Protein AF-X1R6H0-F1 (afdb_monomer_lite)

Structure (mmCIF, N/CA/C/O backbone):
data_AF-X1R6H0-F1
#
_entry.id   AF-X1R6H0-F1
#
loop_
_atom_site.group_PDB
_atom_site.id
_atom_site.type_symbol
_atom_site.label_atom_id
_atom_site.label_alt_id
_atom_site.label_comp_id
_atom_site.label_asym_id
_atom_site.label_entity_id
_atom_site.label_seq_id
_atom_site.pdbx_PDB_ins_code
_atom_site.Cartn_x
_atom_site.Cartn_y
_atom_site.Cartn_z
_atom_site.occupancy
_atom_site.B_iso_or_equiv
_atom_site.auth_seq_id
_atom_site.auth_comp_id
_atom_site.auth_asym_id
_atom_site.auth_atom_id
_atom_site.pdbx_PDB_model_num
ATOM 1 N N . MET A 1 1 ? -5.786 -22.644 -9.661 1.00 64.88 1 MET A N 1
ATOM 2 C CA . MET A 1 1 ? -5.046 -21.462 -9.161 1.00 64.88 1 MET A CA 1
ATOM 3 C C . MET A 1 1 ? -3.569 -21.806 -9.070 1.00 64.88 1 MET A C 1
ATOM 5 O O . MET A 1 1 ? -3.246 -22.852 -8.516 1.00 64.88 1 MET A O 1
ATOM 9 N N . LYS A 1 2 ? -2.689 -20.969 -9.632 1.00 74.19 2 LYS A N 1
ATOM 10 C CA . LYS A 1 2 ? -1.230 -21.079 -9.462 1.00 74.19 2 LYS A CA 1
ATOM 11 C C . LYS A 1 2 ? -0.878 -20.614 -8.042 1.00 74.19 2 LYS A C 1
ATOM 13 O O . LYS A 1 2 ? -1.409 -19.601 -7.598 1.00 74.19 2 LYS A O 1
ATOM 18 N N . LYS A 1 3 ? -0.036 -21.358 -7.317 1.00 78.06 3 LYS A N 1
ATOM 19 C CA . LYS A 1 3 ? 0.531 -20.885 -6.044 1.00 78.06 3 LYS A CA 1
ATOM 20 C C . LYS A 1 3 ? 1.737 -20.008 -6.364 1.00 78.06 3 LYS A C 1
ATOM 22 O O . LYS A 1 3 ? 2.662 -20.481 -7.020 1.00 78.06 3 LYS A O 1
ATOM 27 N N . LEU A 1 4 ? 1.704 -18.759 -5.918 1.00 83.62 4 LEU A N 1
ATOM 28 C CA . LEU A 1 4 ? 2.809 -17.811 -6.043 1.00 83.62 4 LEU A CA 1
ATOM 29 C C . LEU A 1 4 ? 3.497 -17.664 -4.691 1.00 83.62 4 LEU A C 1
ATOM 31 O O . LEU A 1 4 ? 2.853 -17.793 -3.648 1.00 83.62 4 LEU A O 1
ATOM 35 N N . LYS A 1 5 ? 4.801 -17.396 -4.712 1.00 87.44 5 LYS A N 1
ATOM 36 C CA . LYS A 1 5 ? 5.576 -17.075 -3.514 1.00 87.44 5 LYS A CA 1
ATOM 37 C C . LYS A 1 5 ? 5.667 -15.552 -3.399 1.00 87.44 5 LYS A C 1
ATOM 39 O O . LYS A 1 5 ? 6.717 -14.986 -3.667 1.00 87.44 5 LYS A O 1
ATOM 44 N N . ALA A 1 6 ? 4.542 -14.919 -3.078 1.00 89.88 6 ALA A N 1
ATOM 45 C CA . ALA A 1 6 ? 4.490 -13.478 -2.863 1.00 89.88 6 ALA A CA 1
ATOM 46 C C . ALA A 1 6 ? 5.001 -13.118 -1.464 1.00 89.88 6 ALA A C 1
ATOM 48 O O . ALA A 1 6 ? 4.733 -13.840 -0.498 1.00 89.88 6 ALA A O 1
ATOM 49 N N . ASP A 1 7 ? 5.721 -12.004 -1.368 1.00 92.62 7 ASP A N 1
ATOM 50 C CA . ASP A 1 7 ? 6.170 -11.449 -0.097 1.00 92.62 7 ASP A CA 1
ATOM 51 C C . ASP A 1 7 ? 5.028 -10.652 0.551 1.00 92.62 7 ASP A C 1
ATOM 53 O O . ASP A 1 7 ? 4.735 -9.514 0.183 1.00 92.62 7 ASP A O 1
ATOM 57 N N . LEU A 1 8 ? 4.338 -11.286 1.502 1.00 92.75 8 LEU A N 1
ATOM 58 C CA . LEU A 1 8 ? 3.203 -10.672 2.192 1.00 92.75 8 LEU A CA 1
ATOM 59 C C . LEU A 1 8 ? 3.620 -9.499 3.082 1.00 92.75 8 LEU A C 1
ATOM 61 O O . LEU A 1 8 ? 2.816 -8.593 3.290 1.00 92.75 8 LEU A O 1
ATOM 65 N N . GLU A 1 9 ? 4.847 -9.507 3.604 1.00 92.75 9 GLU A N 1
ATOM 66 C CA . GLU A 1 9 ? 5.356 -8.412 4.427 1.00 92.75 9 GLU A CA 1
ATOM 67 C C . GLU A 1 9 ? 5.562 -7.175 3.553 1.00 92.75 9 GLU A C 1
ATOM 69 O O . GLU A 1 9 ? 5.069 -6.097 3.876 1.00 92.75 9 GLU A O 1
ATOM 74 N N . MET A 1 10 ? 6.175 -7.353 2.382 1.00 92.81 10 MET A N 1
ATOM 75 C CA . MET A 1 10 ? 6.371 -6.273 1.418 1.00 92.81 10 MET A CA 1
ATOM 76 C C . MET A 1 10 ? 5.046 -5.697 0.900 1.00 92.81 10 MET A C 1
ATOM 78 O O . MET A 1 10 ? 4.902 -4.479 0.819 1.00 92.81 10 MET A O 1
ATOM 82 N N . ILE A 1 11 ? 4.055 -6.550 0.610 1.00 93.19 11 ILE A N 1
ATOM 83 C CA . ILE A 1 11 ? 2.710 -6.098 0.215 1.00 93.19 11 ILE A CA 1
ATOM 84 C C . ILE A 1 11 ? 2.055 -5.297 1.345 1.00 93.19 11 ILE A C 1
ATOM 86 O O . ILE A 1 11 ? 1.479 -4.245 1.089 1.00 93.19 11 ILE A O 1
ATOM 90 N N . THR A 1 12 ? 2.157 -5.770 2.590 1.00 91.00 12 THR A N 1
ATOM 91 C CA . THR A 1 12 ? 1.570 -5.077 3.747 1.00 91.00 12 THR A CA 1
ATOM 92 C C . THR A 1 12 ? 2.202 -3.702 3.936 1.00 91.00 12 THR A C 1
ATOM 94 O O . THR A 1 12 ? 1.484 -2.713 4.044 1.00 91.00 12 THR A O 1
ATOM 97 N N . ASN A 1 13 ? 3.532 -3.622 3.883 1.00 89.69 13 ASN A N 1
ATOM 98 C CA . ASN A 1 13 ? 4.255 -2.357 3.997 1.00 89.69 13 ASN A CA 1
ATOM 99 C C . ASN A 1 13 ? 3.870 -1.377 2.880 1.00 89.69 13 ASN A C 1
ATOM 101 O O . ASN A 1 13 ? 3.662 -0.200 3.152 1.00 89.69 13 ASN A O 1
ATOM 105 N N . ALA A 1 14 ? 3.709 -1.862 1.645 1.00 91.00 14 ALA A N 1
ATOM 106 C CA . ALA A 1 14 ? 3.226 -1.042 0.537 1.00 91.00 14 ALA A CA 1
ATOM 107 C C . ALA A 1 14 ? 1.801 -0.517 0.790 1.00 91.00 14 ALA A C 1
ATOM 109 O O . ALA A 1 14 ? 1.520 0.648 0.519 1.00 91.00 14 ALA A O 1
ATOM 110 N N . MET A 1 15 ? 0.894 -1.339 1.330 1.00 88.88 15 MET A N 1
ATOM 111 C CA . MET A 1 15 ? -0.472 -0.907 1.666 1.00 88.88 15 MET A CA 1
ATOM 112 C C . MET A 1 15 ? -0.511 0.125 2.805 1.00 88.88 15 MET A C 1
ATOM 114 O O . MET A 1 15 ? -1.410 0.964 2.841 1.00 88.88 15 MET A O 1
ATOM 118 N N . GLU A 1 16 ? 0.444 0.074 3.736 1.00 85.12 16 GLU A N 1
ATOM 119 C CA . GLU A 1 16 ? 0.557 1.021 4.854 1.00 85.12 16 GLU A CA 1
ATOM 120 C C . GLU A 1 16 ? 1.217 2.356 4.482 1.00 85.12 16 GLU A C 1
ATOM 122 O O . GLU A 1 16 ? 1.237 3.273 5.306 1.00 85.12 16 GLU A O 1
ATOM 127 N N . ASP A 1 17 ? 1.713 2.511 3.255 1.00 82.56 17 ASP A N 1
ATOM 128 C CA . ASP A 1 17 ? 2.199 3.795 2.761 1.00 82.56 17 ASP A CA 1
ATOM 129 C C . ASP A 1 17 ? 1.016 4.713 2.394 1.00 82.56 17 ASP A C 1
ATOM 131 O O . ASP A 1 17 ? 0.495 4.686 1.282 1.00 82.56 17 ASP A O 1
ATOM 135 N N . VAL A 1 18 ? 0.539 5.486 3.379 1.00 67.19 18 VAL A N 1
ATOM 136 C CA . VAL A 1 18 ? -0.666 6.347 3.308 1.00 67.19 18 VAL A CA 1
ATOM 137 C C . VAL A 1 18 ? -0.404 7.696 2.606 1.00 67.19 18 VAL A C 1
ATOM 139 O O . VAL A 1 18 ? -1.309 8.525 2.494 1.00 67.19 18 VAL A O 1
ATOM 142 N N . ALA A 1 19 ? 0.832 7.974 2.184 1.00 65.94 19 ALA A N 1
ATOM 143 C CA . ALA A 1 19 ? 1.226 9.273 1.636 1.00 65.94 19 ALA A CA 1
ATOM 144 C C . ALA A 1 19 ? 2.168 9.129 0.436 1.00 65.94 19 ALA A C 1
ATOM 146 O O . ALA A 1 19 ? 3.190 9.818 0.366 1.00 65.94 19 ALA A O 1
ATOM 147 N N . ARG A 1 20 ? 1.810 8.248 -0.505 1.00 73.62 20 ARG A N 1
ATOM 148 C CA . ARG A 1 20 ? 2.562 8.058 -1.746 1.00 73.62 20 ARG A CA 1
ATOM 149 C C . ARG A 1 20 ? 2.571 9.358 -2.544 1.00 73.62 20 ARG A C 1
ATOM 151 O O . ARG A 1 20 ? 1.568 9.765 -3.121 1.00 73.62 20 ARG A O 1
ATOM 158 N N . MET A 1 21 ? 3.700 10.057 -2.499 1.00 68.06 21 MET A N 1
ATOM 159 C CA . MET A 1 21 ? 3.954 11.228 -3.342 1.00 68.06 21 MET A CA 1
ATOM 160 C C . MET A 1 21 ? 4.832 10.865 -4.534 1.00 68.06 21 MET A C 1
ATOM 162 O O . MET A 1 21 ? 4.593 11.371 -5.619 1.00 68.06 21 MET A O 1
ATOM 166 N N . ASP A 1 22 ? 5.803 9.967 -4.334 1.00 76.12 22 ASP A N 1
ATOM 167 C CA . ASP A 1 22 ? 6.866 9.738 -5.317 1.00 76.12 22 ASP A CA 1
ATOM 168 C C . ASP A 1 22 ? 6.927 8.296 -5.844 1.00 76.12 22 ASP A C 1
ATOM 170 O O . ASP A 1 22 ? 7.459 8.074 -6.931 1.00 76.12 22 ASP A O 1
ATOM 174 N N . MET A 1 23 ? 6.418 7.313 -5.088 1.00 86.81 23 MET A N 1
ATOM 175 C CA . MET A 1 23 ? 6.573 5.884 -5.387 1.00 86.81 23 MET A CA 1
ATOM 176 C C . MET A 1 23 ? 5.229 5.158 -5.386 1.00 86.81 23 MET A C 1
ATOM 178 O O . MET A 1 23 ? 4.450 5.290 -4.447 1.00 86.81 23 MET A O 1
ATOM 182 N N . ASP A 1 24 ? 5.031 4.310 -6.387 1.00 90.75 24 ASP A N 1
ATOM 183 C CA . ASP A 1 24 ? 3.942 3.354 -6.503 1.00 90.75 24 ASP A CA 1
ATOM 184 C C . ASP A 1 24 ? 4.441 1.914 -6.405 1.00 90.75 24 ASP A C 1
ATOM 186 O O . ASP A 1 24 ? 5.589 1.582 -6.723 1.00 90.75 24 ASP A O 1
ATOM 190 N N . TYR A 1 25 ? 3.528 1.032 -6.001 1.00 93.75 25 TYR A N 1
ATOM 191 C CA . TYR A 1 25 ? 3.802 -0.382 -5.802 1.00 93.75 25 TYR A CA 1
ATOM 192 C C . TYR A 1 25 ? 2.857 -1.227 -6.647 1.00 93.75 25 TYR A C 1
ATOM 194 O O . TYR A 1 25 ? 1.639 -1.071 -6.574 1.00 93.75 25 TYR A O 1
ATOM 202 N N . TYR A 1 26 ? 3.408 -2.170 -7.403 1.00 95.25 26 TYR A N 1
ATOM 203 C CA . TYR A 1 26 ? 2.651 -3.092 -8.243 1.00 95.25 26 TYR A CA 1
ATOM 204 C C . TYR A 1 26 ? 2.982 -4.531 -7.881 1.00 95.25 26 TYR A C 1
ATOM 206 O O . TYR A 1 26 ? 4.135 -4.875 -7.659 1.00 95.25 26 TYR A O 1
ATOM 214 N N . LEU A 1 27 ? 1.977 -5.397 -7.857 1.00 96.31 27 LEU A N 1
ATOM 215 C CA . LEU A 1 27 ? 2.168 -6.836 -7.754 1.00 96.31 27 LEU A CA 1
ATOM 216 C C . LEU A 1 27 ? 2.084 -7.455 -9.150 1.00 96.31 27 LEU A C 1
ATOM 218 O O . LEU A 1 27 ? 1.066 -7.334 -9.837 1.00 96.31 27 LEU A O 1
ATOM 222 N N . ASP A 1 28 ? 3.128 -8.170 -9.551 1.00 96.12 28 ASP A N 1
ATOM 223 C CA . ASP A 1 28 ? 3.100 -9.017 -10.739 1.00 96.12 28 ASP A CA 1
ATOM 224 C C . ASP A 1 28 ? 2.342 -10.320 -10.431 1.00 96.12 28 ASP A C 1
ATOM 226 O O . ASP A 1 28 ? 2.788 -11.164 -9.647 1.00 96.12 28 ASP A O 1
ATOM 230 N N . LYS A 1 29 ? 1.183 -10.518 -11.072 1.00 94.19 29 LYS A N 1
ATOM 231 C CA . LYS A 1 29 ? 0.319 -11.688 -10.838 1.00 94.19 29 LYS A CA 1
ATOM 232 C C . LYS A 1 29 ? 0.884 -12.994 -11.399 1.00 94.19 29 LYS A C 1
ATOM 234 O O . LYS A 1 29 ? 0.338 -14.060 -11.110 1.00 94.19 29 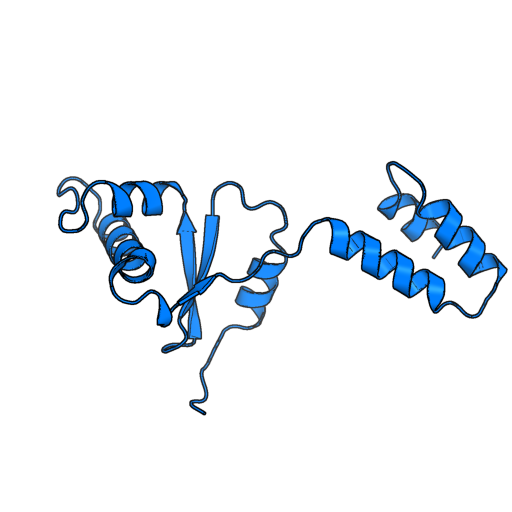LYS A O 1
ATOM 239 N N . GLU A 1 30 ? 1.943 -12.961 -12.200 1.00 93.94 30 GLU A N 1
ATOM 240 C CA . GLU A 1 30 ? 2.569 -14.173 -12.731 1.00 93.94 30 GLU A CA 1
ATOM 241 C C . GLU A 1 30 ? 3.700 -14.694 -11.850 1.00 93.94 30 GLU A C 1
ATOM 243 O O . GLU A 1 30 ? 3.864 -15.919 -11.737 1.00 93.94 30 GLU A O 1
ATOM 248 N N . THR A 1 31 ? 4.465 -13.788 -11.239 1.00 94.25 31 THR A N 1
ATOM 249 C CA . THR A 1 31 ? 5.664 -14.098 -10.443 1.00 94.25 31 THR A CA 1
ATOM 250 C C . THR A 1 31 ? 5.404 -13.995 -8.939 1.00 94.25 31 THR A C 1
ATOM 252 O O . THR A 1 31 ? 5.941 -14.798 -8.173 1.00 94.25 31 THR A O 1
ATOM 255 N N . GLY A 1 32 ? 4.511 -13.094 -8.519 1.00 93.81 32 GLY A N 1
ATOM 256 C CA . GLY A 1 32 ? 4.291 -12.723 -7.121 1.00 93.81 32 GLY A CA 1
ATOM 257 C C . GLY A 1 32 ? 5.257 -11.652 -6.605 1.00 93.81 32 GLY A C 1
ATOM 258 O O . GLY A 1 32 ? 5.286 -11.415 -5.400 1.00 93.81 32 GLY A O 1
ATOM 259 N N . GLU A 1 33 ? 6.055 -11.040 -7.481 1.00 95.56 33 GLU A N 1
ATOM 260 C CA . GLU A 1 33 ? 7.005 -9.982 -7.132 1.00 95.56 33 GLU A CA 1
ATOM 261 C C . GLU A 1 33 ? 6.298 -8.640 -6.909 1.00 95.56 33 GLU A C 1
ATOM 263 O O . GLU A 1 33 ? 5.359 -8.295 -7.632 1.00 95.56 33 GLU A O 1
ATOM 268 N N . VAL A 1 34 ? 6.762 -7.887 -5.908 1.00 95.06 34 VAL A N 1
ATOM 269 C CA . VAL A 1 34 ? 6.353 -6.498 -5.692 1.00 95.06 34 VAL A CA 1
ATOM 270 C C . VAL A 1 34 ? 7.362 -5.588 -6.377 1.00 95.06 34 VAL A C 1
ATOM 272 O O . VAL A 1 34 ? 8.535 -5.545 -6.014 1.00 95.06 34 VAL A O 1
ATOM 275 N N . ILE A 1 35 ? 6.874 -4.854 -7.360 1.00 94.88 35 ILE A N 1
ATOM 276 C CA . ILE A 1 35 ? 7.605 -3.877 -8.147 1.00 94.88 35 ILE A CA 1
ATOM 277 C C . ILE A 1 35 ? 7.390 -2.511 -7.511 1.00 94.88 35 ILE A C 1
ATOM 279 O O . ILE A 1 35 ? 6.255 -2.140 -7.214 1.00 94.88 35 ILE A O 1
ATOM 283 N N . ILE A 1 36 ? 8.475 -1.765 -7.334 1.00 93.19 36 ILE A N 1
ATOM 284 C CA . ILE A 1 36 ? 8.449 -0.382 -6.863 1.00 93.19 36 ILE A CA 1
ATOM 285 C C . ILE A 1 36 ? 8.847 0.499 -8.042 1.00 93.19 36 ILE A C 1
ATOM 287 O O . ILE A 1 36 ? 9.870 0.251 -8.678 1.00 93.19 36 ILE A O 1
ATOM 291 N N . THR A 1 37 ? 8.048 1.509 -8.354 1.00 91.75 37 THR A N 1
ATOM 292 C CA . THR A 1 37 ? 8.310 2.421 -9.472 1.00 91.75 37 THR A CA 1
ATOM 293 C C . THR A 1 37 ? 7.896 3.836 -9.099 1.00 91.75 37 THR A C 1
ATOM 295 O O . THR A 1 37 ? 7.085 4.007 -8.198 1.00 91.75 37 THR A O 1
ATOM 298 N N . SER A 1 38 ? 8.485 4.852 -9.723 1.00 91.12 38 SER A N 1
ATOM 299 C CA . SER A 1 38 ? 8.203 6.255 -9.407 1.00 91.12 38 SER A CA 1
ATOM 300 C C . SER A 1 38 ? 7.400 6.943 -10.503 1.00 91.12 38 SER A C 1
ATOM 302 O O . SER A 1 38 ? 7.410 6.507 -11.658 1.00 91.12 38 SER A O 1
ATOM 304 N N . GLU A 1 39 ? 6.773 8.072 -10.164 1.00 87.69 39 GLU A N 1
ATOM 305 C CA . GLU A 1 39 ? 6.118 8.941 -11.153 1.00 87.69 39 GLU A CA 1
ATOM 306 C C . GLU A 1 39 ? 7.105 9.382 -12.249 1.00 87.69 39 GLU A C 1
ATOM 308 O O . GLU A 1 39 ? 6.756 9.416 -13.426 1.00 87.69 39 GLU A O 1
ATOM 313 N N . GLU A 1 40 ? 8.373 9.629 -11.895 1.00 89.12 40 GLU A N 1
ATOM 314 C CA . GLU A 1 40 ? 9.420 9.978 -12.864 1.00 89.12 40 GLU A CA 1
ATOM 315 C C . GLU A 1 40 ? 9.631 8.863 -13.905 1.00 89.12 40 GLU A C 1
ATOM 317 O O . GLU A 1 40 ? 9.706 9.129 -15.107 1.00 89.12 40 GLU A O 1
ATOM 322 N N . ILE A 1 41 ? 9.695 7.602 -13.461 1.00 91.25 41 ILE A N 1
ATOM 323 C CA . ILE A 1 41 ? 9.857 6.452 -14.357 1.00 91.25 41 ILE A CA 1
ATOM 324 C C . ILE A 1 41 ? 8.632 6.287 -15.262 1.00 91.25 41 ILE A C 1
ATOM 326 O O . ILE A 1 41 ? 8.798 6.006 -16.453 1.00 91.25 41 ILE A O 1
ATOM 330 N N . PHE A 1 42 ? 7.421 6.503 -14.739 1.00 90.56 42 PHE A N 1
ATOM 331 C CA . PHE A 1 42 ? 6.212 6.504 -15.563 1.00 90.56 42 PHE A CA 1
ATOM 332 C C . PHE A 1 42 ? 6.200 7.641 -16.582 1.00 90.56 42 PHE A C 1
ATOM 334 O O . PHE A 1 42 ? 5.922 7.384 -17.751 1.00 90.56 42 PHE A O 1
ATOM 341 N N . GLY A 1 43 ? 6.617 8.848 -16.198 1.00 88.75 43 GLY A N 1
ATOM 342 C CA . GLY A 1 43 ? 6.774 9.963 -17.130 1.00 88.75 43 GLY A CA 1
ATOM 343 C C . GLY A 1 43 ? 7.692 9.608 -18.305 1.00 88.75 43 GLY A C 1
ATOM 344 O O . GLY A 1 43 ? 7.323 9.798 -19.463 1.00 88.75 43 GLY A O 1
ATOM 345 N N . TYR A 1 44 ? 8.848 8.984 -18.044 1.00 88.31 44 TYR A N 1
ATOM 346 C CA . TYR A 1 44 ? 9.725 8.502 -19.122 1.00 88.31 44 TYR A CA 1
ATOM 347 C C . TYR A 1 44 ? 9.107 7.378 -19.961 1.00 88.31 44 TYR A C 1
ATOM 349 O O . TYR A 1 44 ? 9.411 7.262 -21.150 1.00 88.31 44 TYR A O 1
ATOM 357 N N . ALA A 1 45 ? 8.286 6.515 -19.359 1.00 88.75 45 ALA A N 1
ATOM 358 C CA . ALA A 1 45 ? 7.592 5.457 -20.083 1.00 88.75 45 ALA A CA 1
ATOM 359 C C . ALA A 1 45 ? 6.541 6.021 -21.055 1.00 88.75 45 ALA A C 1
ATOM 361 O O . ALA A 1 45 ? 6.369 5.452 -22.134 1.00 88.75 45 ALA A O 1
ATOM 362 N N . GLU A 1 46 ? 5.894 7.133 -20.697 1.00 86.94 46 GLU A N 1
ATOM 363 C CA . GLU A 1 46 ? 4.867 7.821 -21.489 1.00 86.94 46 GLU A CA 1
ATOM 364 C C . GLU A 1 46 ? 5.427 8.709 -22.618 1.00 86.94 46 GLU A C 1
ATOM 366 O O . GLU A 1 46 ? 4.754 8.886 -23.632 1.00 86.94 46 GLU A O 1
ATOM 371 N N . GLU A 1 47 ? 6.646 9.255 -22.484 1.00 81.56 47 GLU A N 1
ATOM 372 C CA . GLU A 1 47 ? 7.232 10.200 -23.460 1.00 81.56 47 GLU A CA 1
ATOM 373 C C . GLU A 1 47 ? 7.347 9.640 -24.899 1.00 81.56 47 GLU A C 1
ATOM 375 O O . GLU A 1 47 ? 7.127 10.373 -25.865 1.00 81.56 47 GLU A O 1
ATOM 380 N N . ASP A 1 48 ? 7.713 8.366 -25.070 1.00 71.75 48 ASP A N 1
ATOM 381 C CA . ASP A 1 48 ? 7.803 7.693 -26.380 1.00 71.75 48 ASP A CA 1
ATOM 382 C C . ASP A 1 48 ? 7.667 6.177 -26.164 1.00 71.75 48 ASP A C 1
ATOM 384 O O . ASP A 1 48 ? 8.580 5.555 -25.622 1.00 71.75 48 ASP A O 1
ATOM 388 N N . GLU A 1 49 ? 6.543 5.576 -26.575 1.00 64.06 49 GLU A N 1
ATOM 389 C CA . GLU A 1 49 ? 6.171 4.172 -26.304 1.00 64.06 49 GLU A CA 1
ATOM 390 C C . GLU A 1 49 ? 7.283 3.170 -26.683 1.00 64.06 49 GLU A C 1
ATOM 392 O O . GLU A 1 49 ? 7.562 2.222 -25.941 1.00 64.06 49 GLU A O 1
ATOM 397 N N . ASP A 1 50 ? 8.053 3.446 -27.740 1.00 68.94 50 ASP A N 1
ATOM 398 C CA . ASP A 1 50 ? 9.025 2.501 -28.305 1.00 68.94 50 ASP A CA 1
ATOM 399 C C . ASP A 1 50 ? 10.493 2.858 -28.056 1.00 68.94 50 ASP A C 1
ATOM 401 O O . ASP A 1 50 ? 11.378 2.022 -28.270 1.00 68.94 50 ASP A O 1
ATOM 405 N N . LYS A 1 51 ? 10.792 4.067 -27.568 1.00 76.50 51 LYS A N 1
ATOM 406 C CA . LYS A 1 51 ? 12.182 4.504 -27.373 1.00 76.50 51 LYS A CA 1
ATOM 407 C C . LYS A 1 51 ? 12.541 4.691 -25.915 1.00 76.50 51 LYS A C 1
ATOM 409 O O . LYS A 1 51 ? 11.739 5.109 -25.092 1.00 76.50 51 LYS A O 1
ATOM 414 N N . ILE A 1 52 ? 13.779 4.344 -25.590 1.00 82.94 52 ILE A N 1
ATOM 415 C CA . ILE A 1 52 ? 14.382 4.620 -24.292 1.00 82.94 52 ILE A CA 1
ATOM 416 C C . ILE A 1 52 ? 15.676 5.359 -24.575 1.00 82.94 52 ILE A C 1
ATOM 418 O O . ILE A 1 52 ? 16.463 4.935 -25.423 1.00 82.94 52 ILE A O 1
ATOM 422 N N . ARG A 1 53 ? 15.876 6.469 -23.871 1.00 84.25 53 ARG A N 1
ATOM 423 C CA . ARG A 1 53 ? 17.068 7.305 -23.978 1.00 84.25 53 ARG A CA 1
ATOM 424 C C . ARG A 1 53 ? 18.346 6.479 -23.793 1.00 84.25 53 ARG A C 1
ATOM 426 O O . ARG A 1 53 ? 18.500 5.750 -22.811 1.00 84.25 53 ARG A O 1
ATOM 433 N N . GLU A 1 54 ? 19.257 6.561 -24.762 1.00 86.19 54 GLU A N 1
ATOM 434 C CA . GLU A 1 54 ? 20.488 5.757 -24.783 1.00 86.19 54 GLU A CA 1
ATOM 435 C C . GLU A 1 54 ? 21.521 6.208 -23.744 1.00 86.19 54 GLU A C 1
ATOM 437 O O . GLU A 1 54 ? 22.349 5.404 -23.319 1.00 86.19 54 GLU A O 1
ATOM 442 N N . ASP A 1 55 ? 21.453 7.457 -23.301 1.00 89.56 55 ASP A N 1
ATOM 443 C CA . ASP A 1 55 ? 22.330 8.059 -22.298 1.00 89.56 55 ASP A CA 1
ATOM 444 C C . ASP A 1 55 ? 21.981 7.654 -20.857 1.00 89.56 55 ASP A C 1
ATOM 446 O O . ASP A 1 55 ? 22.787 7.865 -19.951 1.00 89.56 55 ASP A O 1
ATOM 450 N N . LEU A 1 56 ? 20.831 7.007 -20.638 1.00 88.56 56 LEU A N 1
ATOM 451 C CA . LEU A 1 56 ? 20.442 6.545 -19.308 1.00 88.56 56 LEU A CA 1
ATOM 452 C C . LEU A 1 56 ? 21.278 5.339 -18.837 1.00 88.56 56 LEU A C 1
ATOM 454 O O . LEU A 1 56 ? 21.639 4.466 -19.643 1.00 88.56 56 LEU A O 1
ATOM 458 N N . PRO A 1 57 ? 21.535 5.223 -17.523 1.00 93.38 57 PRO A N 1
ATOM 459 C CA . PRO A 1 57 ? 22.091 4.015 -16.928 1.00 93.38 57 PRO A CA 1
ATOM 460 C C . PRO A 1 57 ? 21.247 2.769 -17.225 1.00 93.38 57 PRO A C 1
ATOM 462 O O . PRO A 1 57 ? 20.030 2.843 -17.377 1.00 93.38 57 PRO A O 1
ATOM 465 N N . ASN A 1 58 ? 21.885 1.596 -17.258 1.00 93.50 58 ASN A N 1
ATOM 466 C CA . ASN A 1 58 ? 21.191 0.343 -17.584 1.00 93.50 58 ASN A CA 1
ATOM 467 C C . ASN A 1 58 ? 20.049 0.014 -16.615 1.00 93.50 58 ASN A C 1
ATOM 469 O O . ASN A 1 58 ? 18.986 -0.374 -17.082 1.00 93.50 58 ASN A O 1
ATOM 473 N N . TRP A 1 59 ? 20.246 0.222 -15.310 1.00 90.44 59 TRP A N 1
ATOM 474 C CA . TRP A 1 59 ? 19.207 -0.012 -14.301 1.00 90.44 59 TRP A CA 1
ATOM 475 C C . TRP A 1 59 ? 17.967 0.855 -14.571 1.00 90.44 59 TRP A C 1
ATOM 477 O O . TRP A 1 59 ? 16.857 0.348 -14.637 1.00 90.44 59 TRP A O 1
ATOM 487 N N . GLN A 1 60 ? 18.162 2.136 -14.895 1.00 91.38 60 GLN A N 1
ATOM 488 C CA . GLN A 1 60 ? 17.059 3.051 -15.191 1.00 91.38 60 GLN A CA 1
ATOM 489 C C . GLN A 1 60 ? 16.329 2.666 -16.487 1.00 91.38 60 GLN A C 1
ATOM 491 O O . GLN A 1 60 ? 15.111 2.779 -16.590 1.00 91.38 60 GLN A O 1
ATOM 496 N N . LYS A 1 61 ? 17.057 2.160 -17.491 1.00 92.81 61 LYS A N 1
ATOM 497 C CA . LYS A 1 61 ? 16.444 1.620 -18.715 1.00 92.81 61 LYS A CA 1
ATOM 498 C C . LYS A 1 61 ? 15.613 0.367 -18.438 1.00 92.81 61 LYS A C 1
ATOM 500 O O . LYS A 1 61 ? 14.634 0.141 -19.142 1.00 92.81 61 LYS A O 1
ATOM 505 N N . GLU A 1 62 ? 16.026 -0.473 -17.493 1.00 93.19 62 GLU A N 1
ATOM 506 C CA . GLU A 1 62 ? 15.270 -1.658 -17.073 1.00 93.19 62 GLU A CA 1
ATOM 507 C C . GLU A 1 62 ? 13.975 -1.254 -16.361 1.00 93.19 62 GLU A C 1
ATOM 509 O O . GLU A 1 62 ? 12.915 -1.748 -16.745 1.00 93.19 62 GLU A O 1
ATOM 514 N N . ASP A 1 63 ? 14.033 -0.269 -15.464 1.00 93.38 63 ASP A N 1
ATOM 515 C CA . ASP A 1 63 ? 12.851 0.275 -14.784 1.00 93.38 63 ASP A CA 1
ATOM 516 C C . ASP A 1 63 ? 11.851 0.891 -15.776 1.00 93.38 63 ASP A C 1
ATOM 518 O O . ASP A 1 63 ? 10.655 0.610 -15.713 1.00 93.38 63 ASP A O 1
ATOM 522 N N . ILE A 1 64 ? 12.328 1.649 -16.773 1.00 93.38 64 ILE A N 1
ATOM 523 C CA . ILE A 1 64 ? 11.467 2.208 -17.832 1.00 93.38 64 ILE A CA 1
ATOM 524 C C . ILE A 1 64 ? 10.839 1.097 -18.685 1.00 93.38 64 ILE A C 1
ATOM 526 O O . ILE A 1 64 ? 9.672 1.193 -19.067 1.00 93.38 64 ILE A O 1
ATOM 530 N N . LYS A 1 65 ? 11.577 0.022 -19.001 1.00 93.00 65 LYS A N 1
ATOM 531 C CA . LYS A 1 65 ? 11.002 -1.128 -19.727 1.00 93.00 65 LYS A CA 1
ATOM 532 C C . LYS A 1 65 ? 9.887 -1.781 -18.926 1.00 93.00 65 LYS A C 1
ATOM 534 O O . LYS A 1 65 ? 8.872 -2.141 -19.517 1.00 93.00 65 LYS A O 1
ATOM 539 N N . LEU A 1 66 ? 10.088 -1.935 -17.621 1.00 94.38 66 LEU A N 1
ATOM 540 C CA . LEU A 1 66 ? 9.097 -2.507 -16.723 1.00 94.38 66 LEU A CA 1
ATOM 541 C C . LEU A 1 66 ? 7.859 -1.613 -16.628 1.00 94.38 66 LEU A C 1
ATOM 543 O O . LEU A 1 66 ? 6.749 -2.099 -16.806 1.00 94.38 66 LEU A O 1
ATOM 547 N N . ALA A 1 67 ? 8.041 -0.303 -16.462 1.00 93.94 67 ALA A N 1
ATOM 548 C CA . ALA A 1 67 ? 6.947 0.663 -16.447 1.00 93.94 67 ALA A CA 1
ATOM 549 C C . ALA A 1 67 ? 6.145 0.664 -17.757 1.00 93.94 67 ALA A C 1
ATOM 551 O O . ALA A 1 67 ? 4.918 0.651 -17.728 1.00 93.94 67 ALA A O 1
ATOM 552 N N . LYS A 1 68 ? 6.809 0.568 -18.915 1.00 92.62 68 LYS A N 1
ATOM 553 C CA . LYS A 1 68 ? 6.124 0.385 -20.206 1.00 92.62 68 LYS A CA 1
ATOM 554 C C . LYS A 1 68 ? 5.352 -0.929 -20.287 1.00 92.62 68 LYS A C 1
ATOM 556 O O . LYS A 1 68 ? 4.290 -0.984 -20.907 1.00 92.62 68 LYS A O 1
ATOM 561 N N . ASP A 1 69 ? 5.886 -1.997 -19.700 1.00 94.25 69 ASP A N 1
ATOM 562 C CA . ASP A 1 69 ? 5.190 -3.279 -19.642 1.00 94.25 69 ASP A CA 1
ATOM 563 C C . ASP A 1 69 ? 3.926 -3.193 -18.779 1.00 94.25 69 ASP A C 1
ATOM 565 O O . ASP A 1 69 ? 2.880 -3.701 -19.181 1.00 94.25 69 ASP A O 1
ATOM 569 N N . ILE A 1 70 ? 4.011 -2.475 -17.655 1.00 94.19 70 ILE A N 1
ATOM 570 C CA . ILE A 1 70 ? 2.895 -2.190 -16.747 1.00 94.19 70 ILE A CA 1
ATOM 571 C C . ILE A 1 70 ? 1.821 -1.336 -17.429 1.00 94.19 70 ILE A C 1
ATOM 573 O O . ILE A 1 70 ? 0.647 -1.686 -17.366 1.00 94.19 70 ILE A O 1
ATOM 577 N N . LEU A 1 71 ? 2.200 -0.233 -18.080 1.00 91.19 71 LEU A N 1
ATOM 578 C CA . LEU A 1 71 ? 1.238 0.727 -18.630 1.00 91.19 71 LEU A CA 1
ATOM 579 C C . LEU A 1 71 ? 0.620 0.280 -19.960 1.00 91.19 71 LEU A C 1
ATOM 581 O O . LEU A 1 71 ? -0.580 0.455 -20.166 1.00 91.19 71 LEU A O 1
ATOM 585 N N . PHE A 1 72 ? 1.424 -0.284 -20.868 1.00 91.12 72 PHE A N 1
ATOM 586 C CA . PHE A 1 72 ? 1.029 -0.419 -22.276 1.00 91.12 72 PHE A CA 1
ATOM 587 C C . PHE A 1 72 ? 0.977 -1.863 -22.769 1.00 91.12 72 PHE A 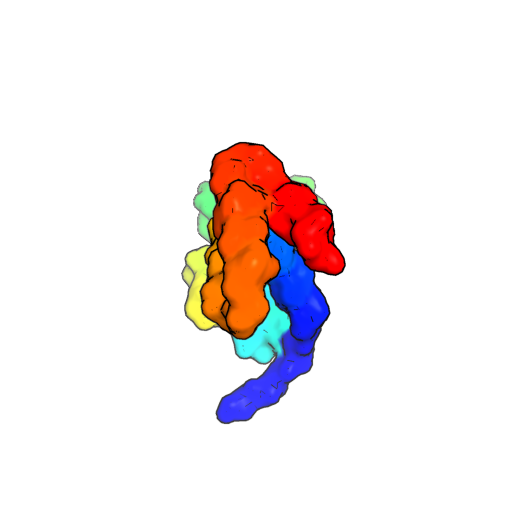C 1
ATOM 589 O O . PHE A 1 72 ? 0.047 -2.235 -23.483 1.00 91.12 72 PHE A O 1
ATOM 596 N N . LYS A 1 73 ? 1.958 -2.700 -22.410 1.00 91.44 73 LYS A N 1
ATOM 597 C CA . LYS A 1 73 ? 2.094 -4.031 -23.036 1.00 91.44 73 LYS A CA 1
ATOM 598 C C . LYS A 1 73 ? 1.269 -5.111 -22.352 1.00 91.44 73 LYS A C 1
ATOM 600 O O . LYS A 1 73 ? 0.658 -5.927 -23.035 1.00 91.44 73 LYS A O 1
ATOM 605 N N . ASN A 1 74 ? 1.272 -5.137 -21.022 1.00 92.75 74 ASN A N 1
ATOM 606 C CA . ASN A 1 74 ? 0.629 -6.171 -20.215 1.00 92.75 74 ASN A CA 1
ATOM 607 C C . ASN A 1 74 ? -0.103 -5.579 -18.990 1.00 92.75 74 ASN A C 1
ATOM 609 O O . ASN A 1 74 ? 0.100 -6.067 -17.876 1.00 92.75 74 ASN A O 1
ATOM 613 N N . PRO A 1 75 ? -0.992 -4.579 -19.146 1.00 89.19 75 PRO A N 1
ATOM 614 C CA . PRO A 1 75 ? -1.656 -3.932 -18.007 1.00 89.19 75 PRO A CA 1
ATOM 615 C C . PRO A 1 75 ? -2.467 -4.911 -17.149 1.00 89.19 75 PRO A C 1
ATOM 617 O O . PRO A 1 75 ? -2.504 -4.798 -15.927 1.00 89.19 75 PRO A O 1
ATOM 620 N N . ASP A 1 76 ? -3.032 -5.955 -17.761 1.00 94.94 76 ASP A N 1
ATOM 621 C CA . ASP A 1 76 ? -3.772 -6.998 -17.047 1.00 94.94 76 ASP A CA 1
ATOM 622 C C . ASP A 1 76 ? -2.882 -7.947 -16.230 1.00 94.94 76 ASP A C 1
ATOM 624 O O . ASP A 1 76 ? -3.414 -8.752 -15.464 1.00 94.94 76 ASP A O 1
ATOM 628 N N . ARG A 1 77 ? -1.551 -7.917 -16.368 1.00 95.12 77 ARG A N 1
ATOM 629 C CA . ARG A 1 77 ? -0.630 -8.753 -15.575 1.00 95.12 77 ARG A CA 1
ATOM 630 C C . ARG A 1 77 ? -0.344 -8.151 -14.206 1.00 95.12 77 ARG A C 1
ATOM 632 O O . ARG A 1 77 ? -0.175 -8.897 -13.239 1.00 95.12 77 ARG A O 1
ATOM 639 N N . TYR A 1 78 ? -0.340 -6.831 -14.114 1.00 96.00 78 TYR A N 1
ATOM 640 C CA . TYR A 1 78 ? 0.040 -6.109 -12.911 1.00 96.00 78 TYR A CA 1
ATOM 641 C C . TYR A 1 78 ? -1.199 -5.622 -12.166 1.00 96.00 78 TYR A C 1
ATOM 643 O O . TYR A 1 78 ? -2.257 -5.390 -12.746 1.00 96.00 78 TYR A O 1
ATOM 651 N N . ILE A 1 79 ? -1.095 -5.516 -10.847 1.00 95.00 79 ILE A N 1
ATOM 652 C CA . ILE A 1 79 ? -2.117 -4.870 -10.026 1.00 95.00 79 ILE A CA 1
ATOM 653 C C . ILE A 1 79 ? -1.439 -3.845 -9.130 1.00 95.00 79 ILE A C 1
ATOM 655 O O . ILE A 1 79 ? -0.505 -4.189 -8.409 1.00 95.00 79 ILE A O 1
ATOM 659 N N . CYS A 1 80 ? -1.899 -2.595 -9.187 1.00 93.25 80 CYS A N 1
ATOM 660 C CA . CYS A 1 80 ? -1.454 -1.578 -8.244 1.00 93.25 80 CYS A CA 1
ATOM 661 C C . CYS A 1 80 ? -1.866 -2.012 -6.832 1.00 93.25 80 CYS A C 1
ATOM 663 O O . CYS A 1 80 ? -3.024 -2.370 -6.591 1.00 93.25 80 CYS A O 1
ATOM 665 N N . ILE A 1 81 ? -0.902 -2.039 -5.914 1.00 93.62 81 ILE A N 1
ATOM 666 C CA . ILE A 1 81 ? -1.150 -2.359 -4.515 1.00 93.62 81 ILE A CA 1
ATOM 667 C C . ILE A 1 81 ? -1.884 -1.161 -3.914 1.00 93.62 81 ILE A C 1
ATOM 669 O O . ILE A 1 81 ? -1.319 -0.063 -3.900 1.00 93.62 81 ILE A O 1
ATOM 673 N N . PRO A 1 82 ? -3.117 -1.349 -3.415 1.00 88.81 82 PRO A N 1
ATOM 674 C CA . PRO A 1 82 ? -3.927 -0.244 -2.934 1.00 88.81 82 PRO A CA 1
ATOM 675 C C . PRO A 1 82 ? -3.261 0.432 -1.739 1.00 88.81 82 PRO A C 1
ATOM 677 O O . PRO A 1 82 ? -2.713 -0.232 -0.859 1.00 88.81 82 PRO A O 1
ATOM 680 N N . GLU A 1 83 ? -3.342 1.754 -1.703 1.00 85.25 83 GLU A N 1
ATOM 681 C CA . GLU A 1 83 ? -3.032 2.535 -0.513 1.00 85.25 83 GLU A CA 1
ATOM 682 C C . GLU A 1 83 ? -4.144 2.377 0.515 1.00 85.25 83 GLU A C 1
ATOM 684 O O . GLU A 1 83 ? -5.330 2.332 0.171 1.00 85.25 83 GLU A O 1
ATOM 689 N N . ARG A 1 84 ? -3.775 2.362 1.794 1.00 79.75 84 ARG A N 1
ATOM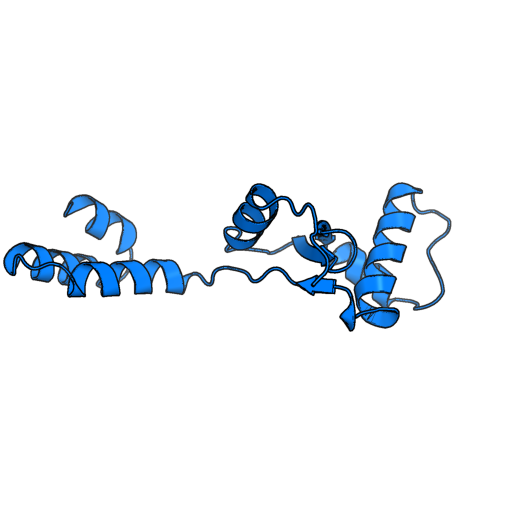 690 C CA . ARG A 1 84 ? -4.744 2.558 2.860 1.00 79.75 84 ARG A CA 1
ATOM 691 C C . ARG A 1 84 ? -5.108 4.042 2.926 1.00 79.75 84 ARG A C 1
ATOM 693 O O . ARG A 1 84 ? -4.270 4.848 3.330 1.00 79.75 84 ARG A O 1
ATOM 700 N N . PRO A 1 85 ? -6.350 4.443 2.620 1.00 76.06 85 PRO A N 1
ATOM 701 C CA . PRO A 1 85 ? -6.718 5.842 2.713 1.00 76.06 85 PRO A CA 1
ATOM 702 C C . PRO A 1 85 ? -6.696 6.305 4.174 1.00 76.06 85 PRO A C 1
ATOM 704 O O . PRO A 1 85 ? -7.070 5.576 5.095 1.00 76.06 85 PRO A O 1
ATOM 707 N N . SER A 1 86 ? -6.311 7.563 4.396 1.00 73.44 86 SER A N 1
ATOM 708 C CA . SER A 1 86 ? -6.143 8.130 5.746 1.00 73.44 86 SER A CA 1
ATOM 709 C C . SER A 1 86 ? -7.387 8.024 6.645 1.00 73.44 86 SER A C 1
ATOM 711 O O . SER A 1 86 ? -7.261 7.950 7.871 1.00 73.44 86 SER A O 1
ATOM 713 N N . TYR A 1 87 ? -8.590 7.959 6.062 1.00 80.31 87 TYR A N 1
ATOM 714 C CA . TYR A 1 87 ? -9.842 7.805 6.804 1.00 80.31 87 TYR A CA 1
ATOM 715 C C . TYR A 1 87 ? -10.063 6.388 7.353 1.00 80.31 87 TYR A C 1
ATOM 717 O O . TYR A 1 87 ? -10.791 6.234 8.331 1.00 80.31 87 TYR A O 1
ATOM 725 N N . GLU A 1 88 ? -9.445 5.343 6.791 1.00 84.69 88 GLU A N 1
ATOM 726 C CA . GLU A 1 88 ? -9.657 3.968 7.266 1.00 84.69 88 GLU A CA 1
ATOM 727 C C . GLU A 1 88 ? -9.133 3.756 8.686 1.00 84.69 88 GLU A C 1
ATOM 729 O O . GLU A 1 88 ? -9.699 2.978 9.453 1.00 84.69 88 GLU A O 1
ATOM 734 N N . GLY A 1 89 ? -8.058 4.456 9.063 1.00 84.38 89 GLY A N 1
ATOM 735 C CA . GLY A 1 89 ? -7.589 4.469 10.447 1.00 84.38 89 GLY A CA 1
ATOM 736 C C . GLY A 1 89 ? -8.646 5.031 11.397 1.00 84.38 89 GLY A C 1
ATOM 737 O O . GLY A 1 89 ? -8.878 4.466 12.461 1.00 84.38 89 GLY A O 1
ATOM 738 N N . TYR A 1 90 ? -9.324 6.105 10.986 1.00 87.88 90 TYR A N 1
ATOM 739 C CA . TYR A 1 90 ? -10.388 6.729 11.768 1.00 87.88 90 TYR A CA 1
ATOM 740 C C . TYR A 1 90 ? -11.628 5.831 11.855 1.00 87.88 90 TYR A C 1
ATOM 742 O O . TYR A 1 90 ? -12.137 5.604 12.950 1.00 87.88 90 TYR A O 1
ATOM 750 N N . ASN A 1 91 ? -12.069 5.260 10.730 1.00 90.81 91 ASN A N 1
ATOM 751 C CA . ASN A 1 91 ? -13.224 4.358 10.687 1.00 90.81 91 ASN A CA 1
ATOM 752 C C . ASN A 1 91 ? -13.028 3.138 11.590 1.00 90.81 91 ASN A C 1
ATOM 754 O O . ASN A 1 91 ? -13.936 2.776 12.331 1.00 90.81 91 ASN A O 1
ATOM 758 N N . LEU A 1 92 ? -11.824 2.559 11.614 1.00 91.69 92 LEU A N 1
ATOM 759 C CA . LEU A 1 92 ? -11.518 1.445 12.509 1.00 91.69 92 LEU A CA 1
ATOM 760 C C . LEU A 1 92 ? -11.655 1.833 13.991 1.00 91.69 92 LEU A C 1
ATOM 762 O O . LEU A 1 92 ? -12.113 1.031 14.802 1.00 91.69 92 LEU A O 1
ATOM 766 N N . MET A 1 93 ? -11.277 3.060 14.358 1.00 92.88 93 MET A N 1
ATOM 767 C CA . MET A 1 93 ? -11.446 3.555 15.726 1.00 92.88 93 MET A CA 1
ATOM 768 C C . MET A 1 93 ? -12.922 3.786 16.079 1.00 92.88 93 MET A C 1
ATOM 770 O O . MET A 1 93 ? -13.317 3.514 17.213 1.00 92.88 93 MET A O 1
ATOM 774 N N . VAL A 1 94 ? -13.733 4.255 15.123 1.00 94.06 94 VAL A N 1
ATOM 775 C CA . VAL A 1 94 ? -15.193 4.387 15.275 1.00 94.06 94 VAL A CA 1
ATOM 776 C C . VAL A 1 94 ? -15.824 3.011 15.493 1.00 94.06 94 VAL A C 1
ATOM 778 O O . VAL A 1 94 ? -16.485 2.801 16.507 1.00 94.06 94 VAL A O 1
ATOM 781 N N . GLU A 1 95 ? -15.547 2.048 14.610 1.00 95.88 95 GLU A N 1
ATOM 782 C CA . GLU A 1 95 ? -16.055 0.675 14.727 1.00 95.88 95 GLU A CA 1
ATOM 783 C C . GLU A 1 95 ? -15.608 -0.009 16.024 1.00 95.88 95 GLU A C 1
ATOM 785 O O . GLU A 1 95 ? -16.344 -0.805 16.609 1.00 95.88 95 GLU A O 1
ATOM 790 N N . PHE A 1 96 ? -14.382 0.269 16.478 1.00 95.25 96 PHE A N 1
ATOM 791 C CA . PHE A 1 96 ? -13.903 -0.217 17.766 1.00 95.25 96 PHE A CA 1
ATOM 792 C C . PHE A 1 96 ? -14.742 0.360 18.907 1.00 95.25 96 PHE A C 1
ATOM 794 O O . PHE A 1 96 ? -15.228 -0.408 19.733 1.00 95.25 96 PHE A O 1
ATOM 801 N N . ALA A 1 97 ? -14.940 1.683 18.943 1.00 95.31 97 ALA A N 1
ATOM 802 C CA . ALA A 1 97 ? -15.736 2.341 19.977 1.00 95.31 97 ALA A CA 1
ATOM 803 C C . ALA A 1 97 ? -17.182 1.818 20.003 1.00 95.31 97 ALA A C 1
ATOM 805 O O . ALA A 1 97 ? -17.709 1.552 21.081 1.00 95.31 97 ALA A O 1
ATOM 806 N N . GLU A 1 98 ? -17.795 1.590 18.836 1.00 95.56 98 GLU A N 1
ATOM 807 C CA . GLU A 1 98 ? -19.128 0.983 18.699 1.00 95.56 98 GLU A CA 1
ATOM 808 C C . GLU A 1 98 ? -19.240 -0.384 19.383 1.00 95.56 98 GLU A C 1
ATOM 810 O O . GLU A 1 98 ? -20.258 -0.682 20.011 1.00 95.56 98 GLU A O 1
ATOM 815 N N . LYS A 1 99 ? -18.192 -1.206 19.283 1.00 96.38 99 LYS A N 1
ATOM 816 C CA . LYS A 1 99 ? -18.154 -2.574 19.821 1.00 96.38 99 LYS A CA 1
ATOM 817 C C . LYS A 1 99 ? -17.810 -2.640 21.314 1.00 96.38 99 LYS A C 1
ATOM 819 O O . LYS A 1 99 ? -17.835 -3.730 21.881 1.00 96.38 99 LYS A O 1
ATOM 824 N N . VAL A 1 100 ? -17.493 -1.517 21.965 1.00 96.94 100 VAL A N 1
ATOM 825 C CA . VAL A 1 100 ? -17.218 -1.485 23.409 1.00 96.94 100 VAL A CA 1
ATOM 826 C C . VAL A 1 100 ? -18.520 -1.644 24.203 1.00 96.94 100 VAL A C 1
ATOM 828 O O . VAL A 1 100 ? -19.461 -0.855 24.066 1.00 96.94 100 VAL A O 1
ATOM 831 N N . GLU A 1 101 ? -18.560 -2.668 25.060 1.00 96.75 101 GLU A N 1
ATOM 832 C CA . GLU A 1 101 ? -19.719 -2.983 25.909 1.00 96.75 101 GLU A CA 1
ATOM 833 C C . GLU A 1 101 ? -19.889 -1.993 27.071 1.00 96.75 101 GLU A C 1
ATOM 835 O O . GLU A 1 101 ? -21.015 -1.635 27.414 1.00 96.75 101 GLU A O 1
ATOM 840 N N . GLU A 1 102 ? -18.780 -1.531 27.662 1.00 97.25 102 GLU A N 1
ATOM 841 C CA . GLU A 1 102 ? -18.793 -0.589 28.785 1.00 97.25 102 GLU A CA 1
ATOM 842 C C . GLU A 1 102 ? -19.207 0.807 28.302 1.00 97.25 102 GLU A C 1
ATOM 844 O O . GLU A 1 102 ? -18.522 1.446 27.501 1.00 97.25 102 GLU A O 1
ATOM 849 N N . GLU A 1 103 ? -20.364 1.265 28.771 1.00 95.62 103 GLU A N 1
ATOM 850 C CA . GLU A 1 103 ? -21.037 2.452 28.250 1.00 95.62 103 GLU A CA 1
ATOM 851 C C . GLU A 1 103 ? -20.232 3.739 28.466 1.00 95.62 103 GLU A C 1
ATOM 853 O O . GLU A 1 103 ? -20.128 4.548 27.541 1.00 95.62 103 GLU A O 1
ATOM 858 N N . LEU A 1 104 ? -19.601 3.906 29.635 1.00 95.69 104 LEU A N 1
ATOM 859 C CA . LEU A 1 104 ? -18.817 5.105 29.941 1.00 95.69 104 LEU A CA 1
ATOM 860 C C . LEU A 1 104 ? -17.545 5.170 29.089 1.00 95.69 104 LEU A C 1
ATOM 862 O O . LEU A 1 104 ? -17.148 6.246 28.638 1.00 95.69 104 LEU A O 1
ATOM 866 N N . LEU A 1 105 ? -16.886 4.035 28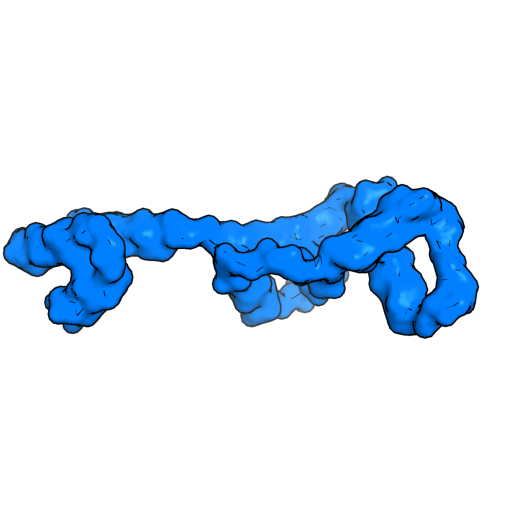.861 1.00 95.88 105 LEU A N 1
ATOM 867 C CA . LEU A 1 105 ? -15.716 3.933 27.999 1.00 95.88 105 LEU A CA 1
ATOM 868 C C . LEU A 1 105 ? -16.088 4.218 26.547 1.00 95.88 105 LEU A C 1
ATOM 870 O O . LEU A 1 105 ? -15.412 5.015 25.899 1.00 95.88 105 LEU A O 1
ATOM 874 N N . ARG A 1 106 ? -17.182 3.632 26.052 1.00 96.50 106 ARG A N 1
ATOM 875 C CA . ARG A 1 106 ? -17.698 3.903 24.706 1.00 96.50 106 ARG A CA 1
ATOM 876 C C . ARG A 1 106 ? -17.960 5.394 24.494 1.00 96.50 106 ARG A C 1
ATOM 878 O O . ARG A 1 106 ? -17.501 5.960 23.505 1.00 96.50 106 ARG A O 1
ATOM 885 N N . GLU A 1 107 ? -18.639 6.051 25.434 1.00 95.50 107 GLU A N 1
ATOM 886 C CA . GLU A 1 107 ? -18.906 7.493 25.367 1.00 95.50 107 GLU A CA 1
ATOM 887 C C . GLU A 1 107 ? -17.607 8.315 25.333 1.00 95.50 107 GLU A C 1
ATOM 889 O O . GLU A 1 107 ? -17.439 9.193 24.481 1.00 95.50 107 GLU A O 1
ATOM 894 N N . LYS A 1 108 ? -16.638 7.991 26.198 1.00 96.00 108 LYS A N 1
ATOM 895 C CA . LYS A 1 108 ? -15.324 8.655 26.210 1.00 96.00 108 LYS A CA 1
ATOM 896 C C . LYS A 1 108 ? -14.568 8.485 24.896 1.00 96.00 108 LYS A C 1
ATOM 898 O O . LYS A 1 108 ? -13.927 9.436 24.446 1.00 96.00 108 LYS A O 1
ATOM 903 N N . LEU A 1 109 ? -14.637 7.305 24.281 1.00 96.19 109 LEU A N 1
ATOM 904 C CA . LEU A 1 109 ? -14.010 7.046 22.986 1.00 96.19 109 LEU A CA 1
ATOM 905 C C . LEU A 1 109 ? -14.647 7.894 21.881 1.00 96.19 109 LEU A C 1
ATOM 907 O O . LEU A 1 109 ? -13.914 8.506 21.107 1.00 96.19 109 LEU A O 1
ATOM 911 N N . TYR A 1 110 ? -15.975 8.029 21.853 1.00 94.56 110 TYR A N 1
ATOM 912 C CA . TYR A 1 110 ? -16.647 8.914 20.896 1.00 94.56 110 TYR A CA 1
ATOM 913 C C . TYR A 1 110 ? -16.272 10.382 21.071 1.00 94.56 110 TYR A C 1
ATOM 915 O O . TYR A 1 110 ? -15.942 11.049 20.093 1.00 94.56 110 TYR A O 1
ATOM 923 N N . ILE A 1 111 ? -16.245 10.881 22.310 1.00 93.88 111 ILE A N 1
ATOM 924 C CA . ILE A 1 111 ? -15.796 1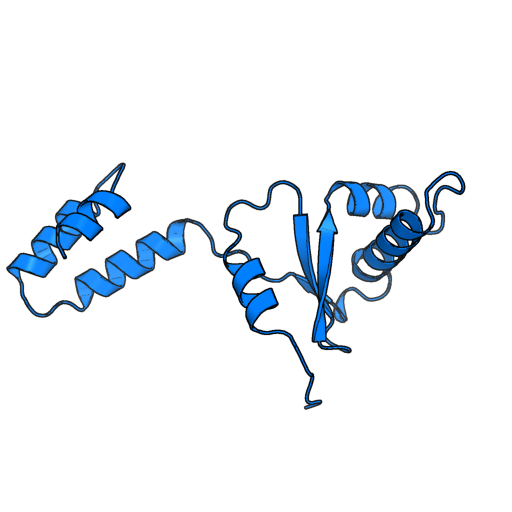2.253 22.595 1.00 93.88 111 ILE A CA 1
ATOM 925 C C . ILE A 1 111 ? -14.346 12.444 22.129 1.00 93.88 111 ILE A C 1
ATOM 927 O O . ILE A 1 111 ? -13.983 13.478 21.565 1.00 93.88 111 ILE A O 1
ATOM 931 N N . ALA A 1 112 ? -13.495 11.436 22.331 1.00 94.94 112 ALA A N 1
ATOM 932 C CA . ALA A 1 112 ? -12.107 11.499 21.906 1.00 94.94 112 ALA A CA 1
ATOM 933 C C . ALA A 1 112 ? -11.952 11.582 20.377 1.00 94.94 112 ALA A C 1
ATOM 935 O O . ALA A 1 112 ? -10.994 12.217 19.923 1.00 94.94 112 ALA A O 1
ATOM 936 N N . LEU A 1 113 ? -12.886 11.018 19.603 1.00 93.56 113 LEU A N 1
ATOM 937 C CA . LEU A 1 113 ? -12.882 11.003 18.135 1.00 93.56 113 LEU A CA 1
ATOM 938 C C . LEU A 1 113 ? -13.253 12.342 17.476 1.00 93.56 113 LEU A C 1
ATOM 940 O O . LEU A 1 113 ? -13.079 12.474 16.264 1.00 93.56 113 LEU A O 1
ATOM 944 N N . ASP A 1 114 ? -13.708 13.343 18.233 1.00 89.69 114 ASP A N 1
ATOM 945 C CA . ASP A 1 114 ? -14.168 14.611 17.656 1.00 89.69 114 ASP A CA 1
ATOM 946 C C . ASP A 1 114 ? -13.028 15.602 17.344 1.00 89.69 114 ASP A C 1
ATOM 948 O O . ASP A 1 114 ? -12.252 16.016 18.209 1.00 89.69 114 ASP A O 1
ATOM 952 N N . GLY A 1 115 ? -12.915 16.024 16.086 1.00 83.94 115 GLY A N 1
ATOM 953 C CA . GLY A 1 115 ? -11.979 17.062 15.651 1.00 83.94 115 GLY A CA 1
ATOM 954 C C . GLY A 1 115 ? -10.486 16.684 15.658 1.00 83.94 115 GLY A C 1
ATOM 955 O O . GLY A 1 115 ? -10.071 15.532 15.809 1.00 83.94 115 GLY A O 1
ATOM 956 N N . LYS A 1 116 ? -9.627 17.696 15.462 1.00 85.69 116 LYS A N 1
ATOM 957 C CA . LYS A 1 116 ? -8.170 17.514 15.301 1.00 85.69 116 LYS A CA 1
ATOM 958 C C . LYS A 1 116 ? -7.547 16.836 16.523 1.00 85.69 116 LYS A C 1
ATOM 960 O O . LYS A 1 116 ? -7.787 17.244 17.657 1.00 85.69 116 LYS A O 1
ATOM 965 N N . GLY A 1 117 ? -6.687 15.844 16.291 1.00 86.19 117 GLY A N 1
ATOM 966 C CA . GLY A 1 117 ? -5.995 15.105 17.354 1.00 86.19 117 GLY A CA 1
ATOM 967 C C . GLY A 1 117 ? -6.752 13.888 17.900 1.00 86.19 117 GLY A C 1
ATOM 968 O O . GLY A 1 117 ? -6.336 13.356 18.931 1.00 86.19 117 GLY A O 1
ATOM 969 N N . ALA A 1 118 ? -7.806 13.440 17.205 1.00 90.00 118 ALA A N 1
ATOM 970 C CA . ALA A 1 118 ? -8.618 12.273 17.554 1.00 90.00 118 ALA A CA 1
ATOM 971 C C . ALA A 1 118 ? -7.788 11.030 17.896 1.00 90.00 118 ALA A C 1
ATOM 973 O O . ALA A 1 118 ? -7.928 10.478 18.983 1.00 90.00 118 ALA A O 1
ATOM 974 N N . PHE A 1 119 ? -6.831 10.667 17.038 1.00 89.38 119 PHE A N 1
ATOM 975 C CA . PHE A 1 119 ? -5.931 9.527 17.254 1.00 89.38 119 PHE A CA 1
ATOM 976 C C . PHE A 1 119 ? -5.209 9.564 18.605 1.00 89.38 119 PHE A C 1
ATOM 978 O O . PHE A 1 119 ? -5.172 8.565 19.319 1.00 89.38 119 PHE A O 1
ATOM 985 N N . ARG A 1 120 ? -4.650 10.721 18.985 1.00 91.19 120 ARG A N 1
ATOM 986 C CA . ARG A 1 120 ? -3.921 10.861 20.253 1.00 91.19 120 ARG A CA 1
ATOM 987 C C . ARG A 1 120 ? -4.860 10.792 21.453 1.00 91.19 120 ARG A C 1
ATOM 989 O O . ARG A 1 120 ? -4.531 10.134 22.428 1.00 91.19 120 ARG A O 1
ATOM 996 N N . ARG A 1 121 ? -6.007 11.477 21.401 1.00 94.69 121 ARG A N 1
ATOM 997 C CA . ARG A 1 121 ? -6.964 11.464 22.519 1.00 94.69 121 ARG A CA 1
ATOM 998 C C . ARG A 1 121 ? -7.565 10.085 22.725 1.00 94.69 121 ARG A C 1
ATOM 1000 O O . ARG A 1 121 ? -7.649 9.650 23.861 1.00 94.69 121 ARG A O 1
ATOM 1007 N N . PHE A 1 122 ? -7.926 9.401 21.646 1.00 94.69 122 PHE A N 1
ATOM 1008 C CA . PHE A 1 122 ? -8.478 8.054 21.707 1.00 94.69 122 PHE A CA 1
ATOM 1009 C C . PHE A 1 122 ? -7.505 7.085 22.380 1.00 94.69 122 PHE A C 1
ATOM 1011 O O . PHE A 1 122 ? -7.890 6.374 23.297 1.00 94.69 122 PHE A O 1
ATOM 1018 N N . LYS A 1 123 ? -6.215 7.141 22.016 1.00 92.25 123 LYS A N 1
ATOM 1019 C CA . LYS A 1 123 ? -5.155 6.374 22.690 1.00 92.25 123 LYS A CA 1
ATOM 1020 C C . LYS A 1 123 ? -4.962 6.719 24.167 1.00 92.25 123 LYS A C 1
ATOM 1022 O O . LYS A 1 123 ? -4.392 5.911 24.869 1.00 92.25 123 LYS A O 1
ATOM 1027 N N . ASN A 1 124 ? -5.372 7.900 24.629 1.00 94.94 124 ASN A N 1
ATOM 1028 C CA . ASN A 1 124 ? -5.271 8.272 26.045 1.00 94.94 124 ASN A CA 1
ATOM 1029 C C . ASN A 1 124 ? -6.479 7.798 26.868 1.00 94.94 124 ASN A C 1
ATOM 1031 O O . ASN A 1 124 ? -6.479 7.954 28.087 1.00 94.94 124 ASN A O 1
ATOM 1035 N N . VAL A 1 125 ? -7.537 7.318 26.207 1.00 93.00 125 VAL A N 1
ATOM 1036 C CA . VAL A 1 125 ? -8.730 6.770 26.866 1.00 93.00 125 VAL A CA 1
ATOM 1037 C C . VAL A 1 125 ? -8.530 5.295 27.238 1.00 93.00 125 VAL A C 1
ATOM 1039 O O . VAL A 1 125 ? -9.125 4.851 28.220 1.00 93.00 125 VAL A O 1
ATOM 1042 N N . ILE A 1 126 ? -7.700 4.569 26.480 1.00 87.44 126 ILE A N 1
ATOM 1043 C CA . ILE A 1 126 ? -7.334 3.152 26.670 1.00 87.44 126 ILE A CA 1
ATOM 1044 C C . ILE A 1 126 ? -5.904 3.006 27.187 1.00 87.44 126 ILE A C 1
ATOM 1046 O O . ILE A 1 126 ? -5.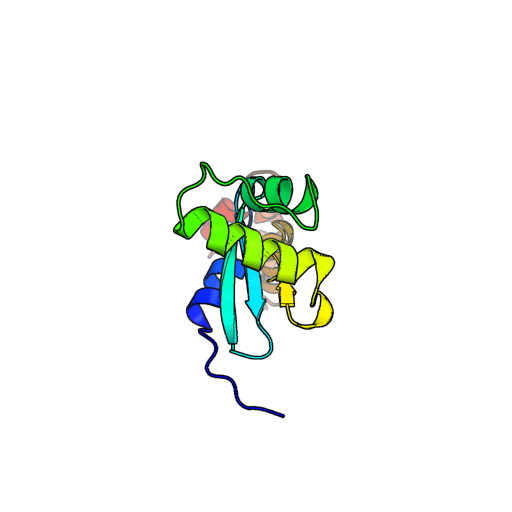642 1.989 27.862 1.00 87.44 126 ILE A O 1
#

InterPro domains:
  IPR005361 Uncharacterised protein family UPF0158 [PF03682] (16-126)

Sequence (126 aa):
MKKLKADLEMITNAMEDVARMDMDYYLDKETGEVIITSEEIFGYAEEDEDKIREDLPNWQKEDIKLAKDILFKNPDRYICIPERPSYEGYNLMVEFAEKVEEELLREKLYIALDGKGAFRRFKNVI

Secondary structure (DSSP, 8-state):
-------HHHHHHHHT-TT-SSEEEEEETTT-PEEEEEHHHHHHHHH-TT---TTS-HHHHHHHHHHHIIIII-GGGEEEPPP--HHHHHHHHHHHHHT---HHHHHHHHHHTSSTTHHHHHHTT-

pLDDT: mean 89.3, std 7.54, range [64.06, 97.25]

Organism: NCBI:txid412755

Radius of gyration: 21.08 Å; chains: 1; bounding box: 43×39×58 Å

Foldseek 3Di:
DDDEPADPVVLVVQQACQDPPFWWWKAQQVHNDIDIATPVLLVQCPPDVPDDDPPDDPVSVVRNVVSSCCPPVPVVRMDTRHHDHPCVVLVVLLVVLVPDPDPVLSVQLVVLSPDPPSVVSNVVSD